Protein AF-A0A8H7I0B5-F1 (afdb_monomer)

Radius of gyration: 32.16 Å; Cα contacts (8 Å, |Δi|>4): 95; chains: 1; bounding box: 76×62×79 Å

InterPro domains:
  IPR000953 Chromo/chromo shadow domain [PS50013] (100-150)
  IPR000953 Chromo/chromo shadow domain [SM00298] (99-151)
  IPR016197 Chromo-like domain superfamily [SSF54160] (89-154)
  IPR017984 Chromo domain subgroup [PR00504] (97-105)
  IPR017984 Chromo domain subgroup [PR00504] (110-124)
  IPR017984 Chromo domain subgroup [PR00504] (125-137)
  IPR023779 Chromo domain, conserved site [PS00598] (117-137)
  IPR023780 Chromo domain [PF00385] (100-149)
  IPR051219 Heterochromatin-associated chromo domain-containing protein [PTHR22812] (81-154)

Secondary structure (DSSP, 8-state):
------GGGHHHHHHHHHHHHHHHHHHHHHHHHHHHHHHHHHHTT--S------TT--PPP-GGG---TTHHHHHHHTSSTTSSGGGPPPPEEETTEEE--EEEEEEEEEETTEEEEEEEETTS-GGG-EEEEGGGGTT-HHHHHHHHHHHHHHHHHHHHHHHHS--

pLDDT: mean 72.23, std 19.51, range [40.5, 97.94]

Mean predicted aligned error: 19.43 Å

Solvent-accessible surface area (backbone atoms only — not comparable to full-atom values): 10509 Å² total; per-residue (Å²): 141,79,87,84,77,73,76,77,70,68,63,56,66,54,54,54,51,52,53,49,52,53,52,51,53,52,54,50,52,52,52,52,48,52,54,49,50,50,51,50,59,56,61,68,70,58,86,59,78,84,74,86,78,62,97,82,70,88,82,83,77,72,72,90,78,60,86,58,80,52,55,75,51,46,66,59,54,70,68,51,91,79,73,40,76,91,60,41,72,78,66,45,76,54,98,88,41,81,45,71,65,72,67,40,68,82,46,74,50,76,56,96,93,38,53,31,31,31,35,36,43,46,55,53,59,82,89,70,44,44,77,41,48,59,77,80,42,69,86,43,53,70,54,53,52,52,49,54,52,53,50,52,51,51,54,52,50,52,60,47,54,68,64,67,71,76,125

Foldseek 3Di:
DDDDDDPPPVVPVVVVVVVVVVVVVVVVVVVVVVVVVVVVVVVVVPPPDPPDDDPPDDDDDDPPPDPPPCVVVVVVVVPPPPQFPVPADAFDQDPNDTDFAFPAWDDWDDDPNWIWTFTDGGRDDSVPTDTHTPVSCPVVVVRVVVVVVVVVVVVVVVVVVVVVPPD

Structure (mmCIF, N/CA/C/O backbone):
data_AF-A0A8H7I0B5-F1
#
_entry.id   AF-A0A8H7I0B5-F1
#
lo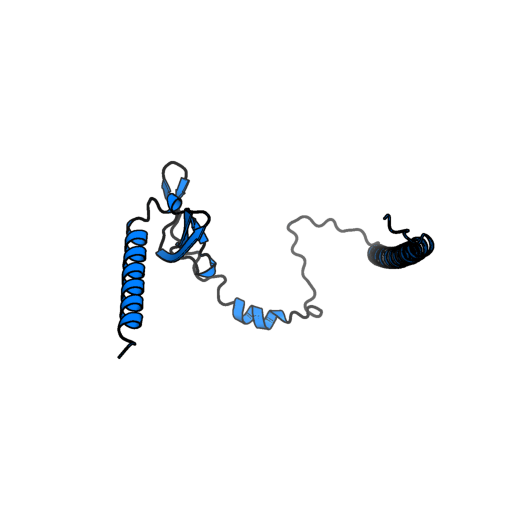op_
_atom_site.group_PDB
_atom_site.id
_atom_site.type_symbol
_atom_site.label_atom_id
_atom_site.label_alt_id
_atom_site.label_comp_id
_atom_site.label_asym_id
_atom_site.label_entity_id
_atom_site.label_seq_id
_atom_site.pdbx_PDB_ins_code
_atom_site.Cartn_x
_atom_site.Cartn_y
_atom_site.Cartn_z
_atom_site.occupancy
_atom_site.B_iso_or_equiv
_atom_site.auth_seq_id
_atom_site.auth_comp_id
_atom_site.auth_asym_id
_atom_site.auth_atom_id
_atom_site.pdbx_PDB_model_num
ATOM 1 N N . MET A 1 1 ? 55.993 -31.321 -25.057 1.00 42.06 1 MET A N 1
ATOM 2 C CA . MET A 1 1 ? 56.068 -29.847 -25.143 1.00 42.06 1 MET A CA 1
ATOM 3 C C . MET A 1 1 ? 55.582 -29.289 -23.816 1.00 42.06 1 MET A C 1
ATOM 5 O O . MET A 1 1 ? 54.413 -29.462 -23.510 1.00 42.06 1 MET A O 1
ATOM 9 N N . GLY A 1 2 ? 56.469 -28.729 -22.994 1.00 40.50 2 GLY A N 1
ATOM 10 C CA . GLY A 1 2 ? 56.111 -28.106 -21.717 1.00 40.50 2 GLY A CA 1
ATOM 11 C C . GLY A 1 2 ? 56.781 -26.741 -21.641 1.00 40.50 2 GLY A C 1
ATOM 12 O O . GLY A 1 2 ? 57.998 -26.650 -21.771 1.00 40.50 2 GLY A O 1
ATOM 13 N N . THR A 1 3 ? 55.985 -25.683 -21.527 1.00 51.00 3 THR A N 1
ATOM 14 C CA . THR A 1 3 ? 56.442 -24.291 -21.492 1.00 51.00 3 THR A CA 1
ATOM 15 C C . THR A 1 3 ? 57.186 -24.003 -20.190 1.00 51.00 3 THR A C 1
ATOM 17 O O . THR A 1 3 ? 56.626 -24.150 -19.104 1.00 51.00 3 THR A O 1
ATOM 20 N N . HIS A 1 4 ? 58.443 -23.579 -20.301 1.00 50.06 4 HIS A N 1
ATOM 21 C CA . HIS A 1 4 ? 59.281 -23.161 -19.182 1.00 50.06 4 HIS A CA 1
ATOM 22 C C . HIS A 1 4 ? 58.845 -21.763 -18.710 1.00 50.06 4 HIS A C 1
ATOM 24 O O . HIS A 1 4 ? 59.006 -20.779 -19.433 1.00 50.06 4 HIS A O 1
ATOM 30 N N . LEU A 1 5 ? 58.241 -21.673 -17.520 1.00 57.94 5 LEU A N 1
ATOM 31 C CA . LEU A 1 5 ? 57.926 -20.393 -16.883 1.00 57.94 5 LEU A CA 1
ATOM 32 C C . LEU A 1 5 ? 59.195 -19.810 -16.252 1.00 57.94 5 LEU A C 1
ATOM 34 O O . LEU A 1 5 ? 59.864 -20.463 -15.457 1.00 57.94 5 LEU A O 1
ATOM 38 N N . ASN A 1 6 ? 59.497 -18.567 -16.618 1.00 50.50 6 ASN A N 1
ATOM 39 C CA . ASN A 1 6 ? 60.661 -17.807 -16.172 1.00 50.50 6 ASN A CA 1
ATOM 40 C C . ASN A 1 6 ? 60.485 -17.389 -14.690 1.00 50.50 6 ASN A C 1
ATOM 42 O O . ASN A 1 6 ? 59.552 -16.635 -14.398 1.00 50.50 6 ASN A O 1
ATOM 46 N N . PRO A 1 7 ? 61.336 -17.834 -13.745 1.00 53.28 7 PRO A N 1
ATOM 47 C CA . PRO A 1 7 ? 61.112 -17.629 -12.307 1.00 53.28 7 PRO A CA 1
ATOM 48 C C . PRO A 1 7 ? 61.377 -16.195 -11.813 1.00 53.28 7 PRO A C 1
ATOM 50 O O . PRO A 1 7 ? 60.917 -15.832 -10.736 1.00 53.28 7 PRO A O 1
ATOM 53 N N . VAL A 1 8 ? 62.063 -15.354 -12.594 1.00 50.72 8 VAL A N 1
ATOM 54 C CA . VAL A 1 8 ? 62.543 -14.033 -12.137 1.00 50.72 8 VAL A CA 1
ATOM 55 C C . VAL A 1 8 ? 61.453 -12.948 -12.137 1.00 50.72 8 VAL A C 1
ATOM 57 O O . VAL A 1 8 ? 61.548 -11.985 -11.387 1.00 50.72 8 VAL A O 1
ATOM 60 N N . LYS A 1 9 ? 60.379 -13.088 -12.929 1.00 52.66 9 LYS A N 1
ATOM 61 C CA . LYS A 1 9 ? 59.321 -12.056 -12.984 1.00 52.66 9 LYS A CA 1
ATOM 62 C C . LYS A 1 9 ? 58.327 -12.106 -11.821 1.00 52.66 9 LYS A C 1
ATOM 64 O O . LYS A 1 9 ? 57.670 -11.112 -11.565 1.00 52.66 9 LYS A O 1
ATOM 69 N N . ARG A 1 10 ? 58.212 -13.231 -11.106 1.00 48.88 10 ARG A N 1
ATOM 70 C CA . ARG A 1 10 ? 57.200 -13.398 -10.045 1.00 48.88 10 ARG A CA 1
ATOM 71 C C . ARG A 1 10 ? 57.623 -12.785 -8.701 1.00 48.88 10 ARG A C 1
ATOM 73 O O . ARG A 1 10 ? 56.778 -12.575 -7.844 1.00 48.88 10 ARG A O 1
ATOM 80 N N . THR A 1 11 ? 58.912 -12.513 -8.498 1.00 50.66 11 THR A N 1
ATOM 81 C CA . THR A 1 11 ? 59.445 -12.050 -7.205 1.00 50.66 11 THR A CA 1
ATOM 82 C C . THR A 1 11 ? 59.427 -10.529 -7.034 1.00 50.66 11 THR A C 1
ATOM 84 O O . THR A 1 11 ? 59.434 -10.070 -5.898 1.00 50.66 11 THR A O 1
ATOM 87 N N . ASN A 1 12 ? 59.375 -9.748 -8.121 1.00 54.84 12 ASN A N 1
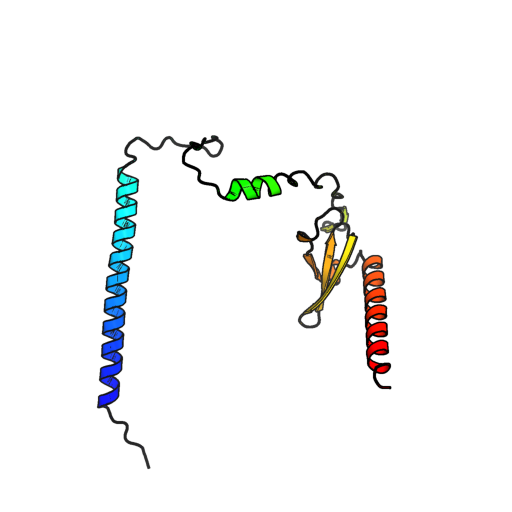ATOM 88 C CA . ASN A 1 12 ? 59.326 -8.280 -8.036 1.00 54.84 12 ASN A CA 1
ATOM 89 C C . ASN A 1 12 ? 57.916 -7.745 -7.744 1.00 54.84 12 ASN A C 1
ATOM 91 O O . ASN A 1 12 ? 57.778 -6.864 -6.902 1.00 54.84 12 ASN A O 1
ATOM 95 N N . ASP A 1 13 ? 56.877 -8.314 -8.363 1.00 55.38 13 ASP A N 1
ATOM 96 C CA . ASP A 1 13 ? 55.493 -7.829 -8.209 1.00 55.38 13 ASP A CA 1
ATOM 97 C C . ASP A 1 13 ? 54.948 -8.034 -6.779 1.00 55.38 13 ASP A C 1
ATOM 99 O O . ASP A 1 13 ? 54.118 -7.264 -6.300 1.00 55.38 13 ASP A O 1
ATOM 103 N N . VAL A 1 14 ? 55.437 -9.059 -6.068 1.00 56.38 14 VAL A N 1
ATOM 104 C CA . VAL A 1 14 ? 55.070 -9.335 -4.664 1.00 56.38 14 VAL A CA 1
ATOM 105 C C . VAL A 1 14 ? 55.745 -8.344 -3.710 1.00 56.38 14 VAL A C 1
ATOM 107 O O . VAL A 1 14 ? 55.118 -7.875 -2.766 1.00 56.38 14 VAL A O 1
ATOM 110 N N . LEU A 1 15 ? 56.996 -7.962 -3.988 1.00 56.41 15 LEU A N 1
ATOM 111 C CA . LEU A 1 15 ? 57.756 -7.038 -3.144 1.00 56.41 15 LEU A CA 1
ATOM 112 C C . LEU A 1 15 ? 57.186 -5.609 -3.196 1.00 56.41 15 LEU A C 1
ATOM 114 O O . LEU A 1 15 ? 57.216 -4.888 -2.201 1.00 56.41 15 LEU A O 1
ATOM 118 N N . GLU A 1 16 ? 56.640 -5.196 -4.342 1.00 62.28 16 GLU A N 1
ATOM 119 C CA . GLU A 1 16 ? 55.986 -3.892 -4.496 1.00 62.28 16 GLU A CA 1
ATOM 120 C C . GLU A 1 16 ? 54.632 -3.836 -3.770 1.00 62.28 16 GLU A C 1
ATOM 122 O O . GLU A 1 16 ? 54.322 -2.834 -3.123 1.00 62.28 16 GLU A O 1
ATOM 127 N N . ALA A 1 17 ? 53.866 -4.933 -3.789 1.00 59.16 17 ALA A N 1
ATOM 128 C CA . ALA A 1 17 ? 52.611 -5.048 -3.047 1.00 59.16 17 ALA A CA 1
ATOM 129 C C . ALA A 1 17 ? 52.824 -5.011 -1.524 1.00 59.16 17 ALA A C 1
ATOM 131 O O . ALA A 1 17 ? 52.083 -4.323 -0.822 1.00 59.16 17 ALA A O 1
ATOM 132 N N . ASP A 1 18 ? 53.864 -5.681 -1.022 1.00 68.00 18 ASP A N 1
ATOM 133 C CA . ASP A 1 18 ? 54.196 -5.677 0.407 1.00 68.00 18 ASP A CA 1
ATOM 134 C C . ASP A 1 18 ? 54.663 -4.291 0.877 1.00 68.00 18 ASP A C 1
ATOM 136 O O . ASP A 1 18 ? 54.246 -3.815 1.934 1.00 68.00 18 ASP A O 1
ATOM 140 N N . ASN A 1 19 ? 55.461 -3.589 0.066 1.00 70.81 19 ASN A N 1
ATOM 141 C CA . ASN A 1 19 ? 55.878 -2.218 0.368 1.00 70.81 19 ASN A CA 1
ATOM 142 C C . ASN A 1 19 ? 54.696 -1.227 0.318 1.00 70.81 19 ASN A C 1
ATOM 144 O O . ASN A 1 19 ? 54.613 -0.309 1.139 1.00 70.81 19 ASN A O 1
ATOM 148 N N . LEU A 1 20 ? 53.743 -1.413 -0.603 1.00 72.38 20 LEU A N 1
ATOM 149 C CA . LEU A 1 20 ? 52.523 -0.602 -0.656 1.00 72.38 20 LEU A CA 1
ATOM 150 C C . LEU A 1 20 ? 51.608 -0.872 0.549 1.00 72.38 20 LEU A C 1
ATOM 152 O O . LEU A 1 20 ? 51.086 0.064 1.149 1.00 72.38 20 LEU A O 1
ATOM 156 N N . ALA A 1 21 ? 51.453 -2.132 0.956 1.00 67.88 21 ALA A N 1
ATOM 157 C CA . ALA A 1 21 ? 50.670 -2.481 2.138 1.00 67.88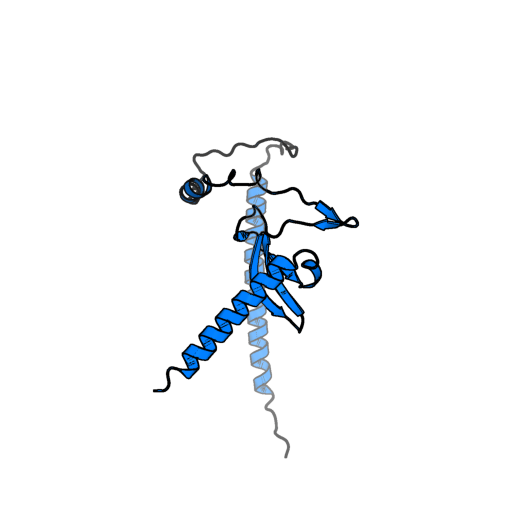 21 ALA A CA 1
ATOM 158 C C . ALA A 1 21 ? 51.277 -1.868 3.411 1.00 67.88 21 ALA A C 1
ATOM 160 O O . ALA A 1 21 ? 50.562 -1.256 4.203 1.00 67.88 21 ALA A O 1
ATOM 161 N N . GLN A 1 22 ? 52.603 -1.935 3.563 1.00 72.50 22 GLN A N 1
ATOM 162 C CA . GLN A 1 22 ? 53.308 -1.336 4.700 1.00 72.50 22 GLN A CA 1
ATOM 163 C C . GLN A 1 22 ? 53.167 0.192 4.746 1.00 72.50 22 GLN A C 1
ATOM 165 O O . GLN A 1 22 ? 52.979 0.764 5.821 1.00 72.50 22 GLN A O 1
ATOM 170 N N . THR A 1 23 ? 53.222 0.869 3.594 1.00 77.44 23 THR A N 1
ATOM 171 C CA . THR A 1 23 ? 53.029 2.329 3.539 1.00 77.44 23 THR A CA 1
ATOM 172 C C . THR A 1 23 ? 51.588 2.721 3.854 1.00 77.44 23 THR A C 1
ATOM 174 O O . THR A 1 23 ? 51.371 3.658 4.622 1.00 77.44 23 THR A O 1
ATOM 177 N N . MET A 1 24 ? 50.600 1.973 3.356 1.00 73.25 24 MET A N 1
ATOM 178 C CA . MET A 1 24 ? 49.197 2.191 3.709 1.00 73.25 24 MET A CA 1
ATOM 179 C C . MET A 1 24 ? 48.951 1.972 5.206 1.00 73.25 24 MET A C 1
ATOM 181 O O . MET A 1 24 ? 48.300 2.800 5.836 1.00 73.25 24 MET A O 1
ATOM 185 N N . GLU A 1 25 ? 49.506 0.919 5.810 1.00 75.25 25 GLU A N 1
ATOM 186 C CA . GLU A 1 25 ? 49.404 0.689 7.258 1.00 75.25 25 GLU A CA 1
ATOM 187 C C . GLU A 1 25 ? 50.043 1.809 8.086 1.00 75.25 25 GLU A C 1
ATOM 189 O O . GLU A 1 25 ? 49.4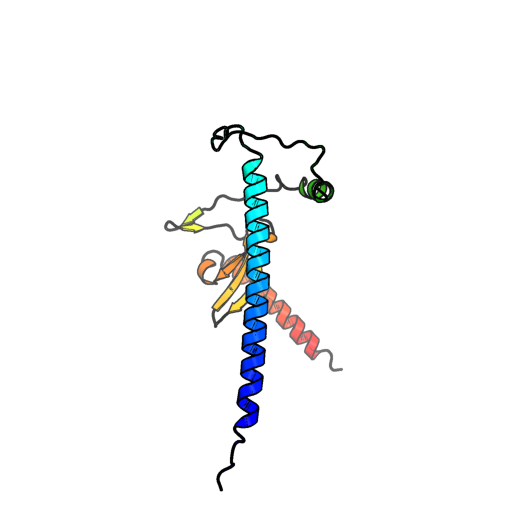99 2.192 9.125 1.00 75.25 25 GLU A O 1
ATOM 194 N N . ALA A 1 26 ? 51.175 2.357 7.639 1.00 76.19 26 ALA A N 1
ATOM 195 C CA . ALA A 1 26 ? 51.808 3.495 8.299 1.00 76.19 26 ALA A CA 1
ATOM 196 C C . ALA A 1 26 ? 50.898 4.734 8.267 1.00 76.19 26 ALA A C 1
ATOM 198 O O . ALA A 1 26 ? 50.673 5.353 9.308 1.00 76.19 26 ALA A O 1
ATOM 199 N N . GLN A 1 27 ? 50.294 5.040 7.112 1.00 77.50 27 GLN A N 1
ATOM 200 C CA . GLN A 1 27 ? 49.349 6.156 6.996 1.00 77.50 27 GLN A CA 1
ATOM 201 C C . GLN A 1 27 ? 48.087 5.945 7.842 1.00 77.50 27 GLN A C 1
ATOM 203 O O . GLN A 1 27 ? 47.612 6.883 8.483 1.00 77.50 27 GLN A O 1
ATOM 208 N N . TRP A 1 28 ? 47.559 4.719 7.901 1.00 60.22 28 TRP A N 1
ATOM 209 C CA . TRP A 1 28 ? 46.405 4.405 8.747 1.00 60.22 28 TRP A CA 1
ATOM 210 C C . TRP A 1 28 ? 46.706 4.608 10.234 1.00 60.22 28 TRP A C 1
ATOM 212 O O . TRP A 1 28 ? 45.907 5.236 10.929 1.00 60.22 28 TRP A O 1
ATOM 222 N N . LYS A 1 29 ? 47.882 4.182 10.709 1.00 73.00 29 LYS A N 1
ATOM 223 C CA . LYS A 1 29 ? 48.307 4.390 12.104 1.00 73.00 29 LYS A CA 1
ATOM 224 C C . LYS A 1 29 ? 48.458 5.871 12.458 1.00 73.00 29 LYS A C 1
ATOM 226 O O . LYS A 1 29 ? 48.096 6.271 13.563 1.00 73.00 29 LYS A O 1
ATOM 231 N N . GLU A 1 30 ? 48.952 6.700 11.538 1.00 74.50 30 GLU A N 1
ATOM 232 C CA . GLU A 1 30 ? 49.044 8.153 11.742 1.00 74.50 30 GLU A CA 1
ATOM 233 C C . GLU A 1 30 ? 47.662 8.810 11.858 1.00 74.50 30 GLU A C 1
ATOM 235 O O . GLU A 1 30 ? 47.437 9.632 12.751 1.00 74.50 30 GLU A O 1
ATOM 240 N N . VAL A 1 31 ? 46.715 8.415 11.002 1.00 63.56 31 VAL A N 1
ATOM 241 C CA . VAL A 1 31 ? 45.331 8.913 11.040 1.00 63.56 31 VAL A CA 1
ATOM 242 C C . VAL A 1 31 ? 44.629 8.488 12.331 1.00 63.56 31 VAL A C 1
ATOM 244 O O . VAL A 1 31 ? 44.000 9.321 12.988 1.00 63.56 31 VAL A O 1
ATOM 247 N N . GLU A 1 32 ? 44.768 7.225 12.738 1.00 66.69 32 GLU A N 1
ATOM 248 C CA . GLU A 1 32 ? 44.212 6.722 13.999 1.00 66.69 32 GLU A CA 1
ATOM 249 C C . GLU A 1 32 ? 44.795 7.455 15.210 1.00 66.69 32 GLU A C 1
ATOM 251 O O . GLU A 1 32 ? 44.053 7.856 16.112 1.00 66.69 32 GLU A O 1
ATOM 256 N N . LEU A 1 33 ? 46.107 7.703 15.213 1.00 69.06 33 LEU A N 1
ATOM 257 C CA . LEU A 1 33 ? 46.769 8.435 16.286 1.00 69.06 33 LEU A CA 1
ATOM 258 C C . LEU A 1 33 ? 46.309 9.897 16.342 1.00 69.06 33 LEU A C 1
ATOM 260 O O . LEU A 1 33 ? 46.061 10.413 17.431 1.00 69.06 33 LEU A O 1
ATOM 264 N N . ALA A 1 34 ? 46.141 10.564 15.198 1.00 67.81 34 ALA A N 1
ATOM 265 C CA . ALA A 1 34 ? 45.644 11.938 15.139 1.00 67.81 34 ALA A CA 1
ATOM 266 C C . ALA A 1 34 ? 44.190 12.045 15.632 1.00 67.81 34 ALA A C 1
ATOM 268 O O . ALA A 1 34 ? 43.859 12.948 16.407 1.00 67.81 34 ALA A O 1
ATOM 269 N N . LEU A 1 35 ? 43.334 11.092 15.247 1.00 64.31 35 LEU A N 1
ATOM 270 C CA . LEU A 1 35 ? 41.955 10.991 15.733 1.00 64.31 35 LEU A CA 1
ATOM 271 C C . LEU A 1 35 ? 41.915 10.745 17.242 1.00 64.31 35 LEU A C 1
ATOM 273 O O . LEU A 1 35 ? 41.160 11.408 17.957 1.00 64.31 35 LEU A O 1
ATOM 277 N N . TRP A 1 36 ? 42.756 9.841 17.745 1.00 67.50 36 TRP A N 1
ATOM 278 C CA . TRP A 1 36 ? 42.851 9.554 19.171 1.00 67.50 36 TRP A CA 1
ATOM 279 C C . TRP A 1 36 ? 43.372 10.756 19.961 1.00 67.50 36 TRP A C 1
ATOM 281 O O . TRP A 1 36 ? 42.770 11.130 20.963 1.00 67.50 36 TRP A O 1
ATOM 291 N N . GLN A 1 37 ? 44.421 11.430 19.490 1.00 60.03 37 GLN A N 1
ATOM 292 C CA . GLN A 1 37 ? 44.939 12.640 20.130 1.00 60.03 37 GLN A CA 1
ATOM 293 C C . GLN A 1 37 ? 43.916 13.776 20.115 1.00 60.03 37 GLN A C 1
ATOM 295 O O . GLN A 1 37 ? 43.783 14.487 21.108 1.00 60.03 37 GLN A O 1
ATOM 300 N N . SER A 1 38 ? 43.164 13.937 19.024 1.00 58.19 38 SER A N 1
ATOM 301 C CA . SER A 1 38 ? 42.057 14.893 18.951 1.00 58.19 38 SER A CA 1
ATOM 302 C C . SER A 1 38 ? 40.968 14.558 19.976 1.00 58.19 38 SER A C 1
ATOM 304 O O . SER A 1 38 ? 40.560 15.429 20.744 1.00 58.19 38 SER A O 1
ATOM 306 N N . LYS A 1 39 ? 40.582 13.276 20.088 1.00 66.12 39 LYS A N 1
ATOM 307 C CA . LYS A 1 39 ? 39.650 12.784 21.114 1.00 66.12 39 LYS A CA 1
ATOM 308 C C . LYS A 1 39 ? 40.166 13.082 22.521 1.00 66.12 39 LYS A C 1
ATOM 310 O O . LYS A 1 39 ? 39.421 13.634 23.317 1.00 66.12 39 LYS A O 1
ATOM 315 N N . GLN A 1 40 ? 41.432 12.795 22.820 1.00 55.22 40 GLN A N 1
ATOM 316 C CA . GLN A 1 40 ? 42.018 13.075 24.136 1.00 55.22 40 GLN A CA 1
ATOM 317 C C . GLN A 1 40 ? 42.097 14.580 24.431 1.00 55.22 40 GLN A C 1
ATOM 319 O O . GLN A 1 40 ? 41.798 14.996 25.543 1.00 55.22 40 GLN A O 1
ATOM 324 N N . ARG A 1 41 ? 42.422 15.420 23.439 1.00 60.47 41 ARG A N 1
ATOM 325 C CA . ARG A 1 41 ? 42.421 16.889 23.580 1.00 60.47 41 ARG A CA 1
ATOM 326 C C . ARG A 1 41 ? 41.021 17.466 23.790 1.00 60.47 41 ARG A C 1
ATOM 328 O O . ARG A 1 41 ? 40.905 18.497 24.446 1.00 60.47 41 ARG A O 1
ATOM 335 N N . MET A 1 42 ? 39.984 16.834 23.239 1.00 51.16 42 MET A N 1
ATOM 336 C CA . MET A 1 42 ? 38.596 17.188 23.546 1.00 51.16 42 MET A CA 1
ATOM 337 C C . MET A 1 42 ? 38.214 16.750 24.962 1.00 51.16 42 MET A C 1
ATOM 339 O O . MET A 1 42 ? 37.686 17.559 25.711 1.00 51.16 42 MET A O 1
ATOM 343 N N . MET A 1 43 ? 38.566 15.526 25.366 1.00 49.66 43 MET A N 1
ATOM 344 C CA . MET A 1 43 ? 38.262 15.005 26.708 1.00 49.66 43 MET A CA 1
ATOM 345 C C . MET A 1 43 ? 39.024 15.743 27.824 1.00 49.66 43 MET A C 1
ATOM 347 O O . MET A 1 43 ? 38.527 15.858 28.936 1.00 49.66 43 MET A O 1
ATOM 351 N N . ALA A 1 44 ? 40.208 16.291 27.534 1.00 53.62 44 ALA A N 1
ATOM 352 C CA . ALA A 1 44 ? 41.009 17.059 28.488 1.00 53.62 44 ALA A CA 1
ATOM 353 C C . ALA A 1 44 ? 40.545 18.520 28.678 1.00 53.62 44 ALA A C 1
ATOM 355 O O . ALA A 1 44 ? 41.161 19.244 29.458 1.00 53.62 44 ALA A O 1
ATOM 356 N N . ARG A 1 45 ? 39.503 18.980 27.964 1.00 52.44 45 ARG A N 1
ATOM 357 C CA . ARG A 1 45 ? 38.927 20.325 28.149 1.00 52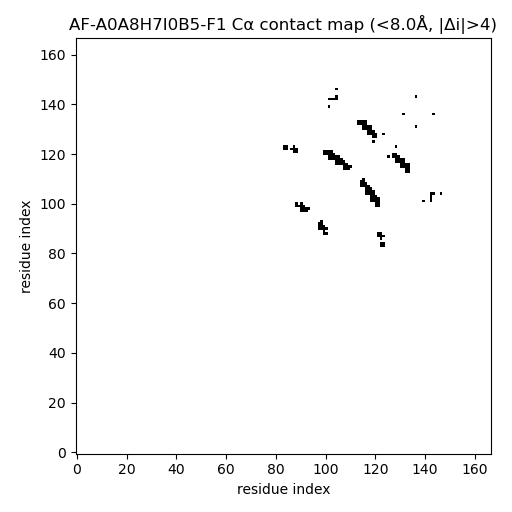.44 45 ARG A CA 1
ATOM 358 C C . ARG A 1 45 ? 37.747 20.352 29.131 1.00 52.44 45 ARG A C 1
ATOM 360 O O . ARG A 1 45 ? 37.452 21.423 29.645 1.00 52.44 45 ARG A O 1
ATOM 367 N N . ASP A 1 46 ? 37.184 19.195 29.474 1.00 47.34 46 ASP A N 1
ATOM 368 C CA . ASP A 1 46 ? 36.040 19.070 30.387 1.00 47.34 46 ASP A CA 1
ATOM 369 C C . ASP A 1 46 ? 36.449 18.445 31.735 1.00 47.34 46 ASP A C 1
ATOM 371 O O . ASP A 1 46 ? 35.804 17.537 32.253 1.00 47.34 46 ASP A O 1
ATOM 375 N N . THR A 1 47 ? 37.532 18.938 32.346 1.00 48.19 47 THR A N 1
ATOM 376 C CA . THR A 1 47 ? 37.727 18.799 33.803 1.00 48.19 47 THR A CA 1
ATOM 377 C C . THR A 1 47 ? 37.006 19.919 34.555 1.00 48.19 47 THR A C 1
ATOM 379 O O . THR A 1 47 ? 37.591 20.590 35.398 1.00 48.19 47 THR A O 1
ATOM 382 N N . GLU A 1 48 ? 35.723 20.104 34.264 1.00 48.06 48 GLU A N 1
ATOM 383 C CA . GLU A 1 48 ? 34.731 20.420 35.287 1.00 48.06 48 GLU A CA 1
ATOM 384 C C . GLU A 1 48 ? 33.699 19.292 35.228 1.00 48.06 48 GLU A C 1
ATOM 386 O O . GLU A 1 48 ? 33.237 18.921 34.154 1.00 48.06 48 GLU A O 1
ATOM 391 N N . SER A 1 49 ? 33.466 18.676 36.387 1.00 46.69 49 SER A N 1
ATOM 392 C CA . SER A 1 49 ? 32.681 17.459 36.620 1.00 46.69 49 SER A CA 1
ATOM 393 C C . SER A 1 49 ? 31.518 17.254 35.636 1.00 46.69 49 SER A C 1
ATOM 395 O O . SER A 1 49 ? 30.721 18.181 35.468 1.00 46.69 49 SER A O 1
ATOM 397 N N . PRO A 1 50 ? 31.323 16.046 35.064 1.00 46.31 50 PRO A N 1
ATOM 398 C CA . PRO A 1 50 ? 30.109 15.755 34.318 1.00 46.31 50 PRO A CA 1
ATOM 399 C C . PRO A 1 50 ? 28.936 15.961 35.275 1.00 46.31 50 PRO A C 1
ATOM 401 O O . PRO A 1 50 ? 28.838 15.281 36.297 1.00 46.31 50 PRO A O 1
ATOM 404 N N . THR A 1 51 ? 28.088 16.946 34.988 1.00 49.38 51 THR A N 1
ATOM 405 C CA . THR A 1 51 ? 26.773 17.002 35.619 1.00 49.38 51 THR A CA 1
ATOM 406 C C . THR A 1 51 ? 26.023 15.813 35.041 1.00 49.38 51 THR A C 1
ATOM 408 O O . THR A 1 51 ? 25.946 15.649 33.825 1.00 49.38 51 THR A O 1
ATOM 411 N N . GLU A 1 52 ? 25.617 14.900 35.904 1.00 45.81 52 GLU A N 1
ATOM 412 C CA . GLU A 1 52 ? 24.850 13.726 35.528 1.00 45.81 52 GLU A CA 1
ATOM 413 C C . GLU A 1 52 ? 23.506 14.217 34.978 1.00 45.81 52 GLU A C 1
ATOM 415 O O . GLU A 1 52 ? 22.711 14.792 35.711 1.00 45.81 52 GLU A O 1
ATOM 420 N N . PHE A 1 53 ? 23.302 14.090 33.666 1.00 45.72 53 PHE A N 1
ATOM 421 C CA . PHE A 1 53 ? 22.045 14.467 33.026 1.00 45.72 53 PHE A CA 1
ATOM 422 C C . PHE A 1 53 ? 21.151 13.234 32.955 1.00 45.72 53 PHE A C 1
ATOM 424 O O . PHE A 1 53 ? 21.477 12.253 32.278 1.00 45.72 53 PHE A O 1
ATOM 431 N N . GLU A 1 54 ? 20.012 13.282 33.636 1.00 45.38 54 GLU A N 1
ATOM 432 C CA . GLU A 1 54 ? 18.983 12.257 33.509 1.00 45.38 54 GLU A CA 1
ATOM 433 C C . GLU A 1 54 ? 18.231 12.420 32.175 1.00 45.38 54 GLU A C 1
ATOM 435 O O . GLU A 1 54 ? 17.995 13.529 31.684 1.00 45.38 54 GLU A O 1
ATOM 440 N N . ILE A 1 55 ? 17.848 11.297 31.556 1.00 41.31 55 ILE A N 1
ATOM 441 C CA . ILE A 1 55 ? 17.061 11.285 30.314 1.00 41.31 55 ILE A CA 1
ATOM 442 C C . ILE A 1 55 ? 15.707 11.956 30.594 1.00 41.31 55 ILE A C 1
ATOM 444 O O . ILE A 1 55 ? 14.806 11.337 31.154 1.00 41.31 55 ILE A O 1
ATOM 448 N N . GLY A 1 56 ? 15.576 13.225 30.201 1.00 50.66 56 GLY A N 1
ATOM 449 C CA . GLY A 1 56 ? 14.403 14.057 30.487 1.00 50.66 56 GLY A CA 1
ATOM 450 C C . GLY A 1 56 ? 14.710 15.537 30.735 1.00 50.66 56 GLY A C 1
ATOM 451 O O . GLY A 1 56 ? 13.791 16.349 30.676 1.0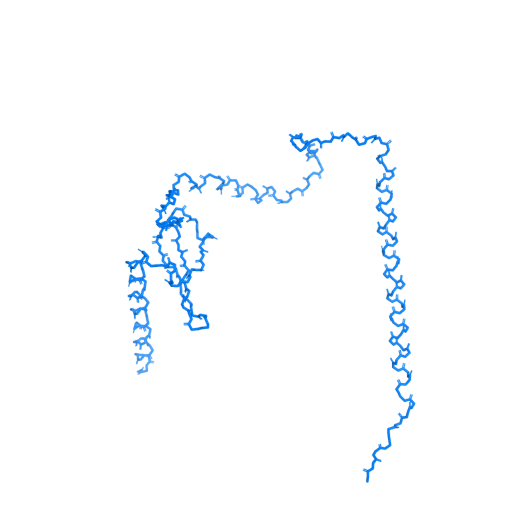0 50.66 56 GLY A O 1
ATOM 452 N N . GLU A 1 57 ? 15.971 15.916 30.959 1.00 45.56 57 GLU A N 1
ATOM 453 C CA . GLU A 1 57 ? 16.347 17.325 31.125 1.00 45.56 57 GLU A CA 1
ATOM 454 C C . GLU A 1 57 ? 16.519 18.033 29.766 1.00 45.56 57 GLU A C 1
ATOM 456 O O . GLU A 1 57 ? 17.368 17.682 28.944 1.00 45.56 57 GLU A O 1
ATOM 461 N N . GLU A 1 58 ? 15.676 19.034 29.491 1.00 50.97 58 GLU A N 1
ATOM 462 C CA . GLU A 1 58 ? 15.730 19.833 28.262 1.00 50.97 58 GLU A CA 1
ATOM 463 C C . GLU A 1 58 ? 16.981 20.734 28.234 1.00 50.97 58 GLU A C 1
ATOM 465 O O . GLU A 1 58 ? 17.035 21.777 28.888 1.00 50.97 58 GLU A O 1
ATOM 470 N N . ALA A 1 59 ? 17.986 20.370 27.434 1.00 52.66 59 ALA A N 1
ATOM 471 C CA . ALA A 1 59 ? 19.163 21.207 27.194 1.00 52.66 59 ALA A CA 1
ATOM 472 C C . ALA A 1 59 ? 18.921 22.214 26.048 1.00 52.66 59 ALA A C 1
ATOM 474 O O . ALA A 1 59 ? 18.586 21.836 24.921 1.00 52.66 59 ALA A O 1
ATOM 475 N N . TRP A 1 60 ? 19.129 23.509 26.311 1.00 51.59 60 TRP A N 1
ATOM 476 C CA . TRP A 1 60 ? 18.973 24.588 25.325 1.00 51.59 60 TRP A CA 1
ATOM 477 C C . TRP A 1 60 ? 20.292 24.861 24.585 1.00 51.59 60 TRP A C 1
ATOM 479 O O . TRP A 1 60 ? 21.321 25.108 25.206 1.00 51.59 60 TRP A O 1
ATOM 489 N N . LEU A 1 61 ? 20.266 24.859 23.248 1.00 49.84 61 LEU A N 1
ATOM 490 C CA . LEU A 1 61 ? 21.418 25.229 22.413 1.00 49.84 61 LEU A CA 1
ATOM 491 C C . LEU A 1 61 ? 21.462 26.749 22.174 1.00 49.84 61 LEU A C 1
ATOM 493 O O . LEU A 1 61 ? 20.435 27.356 21.865 1.00 49.84 61 LEU A O 1
ATOM 497 N N . ASP A 1 62 ? 22.653 27.358 22.242 1.00 51.72 62 ASP A N 1
ATOM 498 C CA . ASP A 1 62 ? 22.855 28.776 21.906 1.00 51.72 62 ASP A CA 1
ATOM 499 C C . ASP A 1 62 ? 22.589 29.017 20.408 1.00 51.72 62 ASP A C 1
ATOM 501 O O . ASP A 1 62 ? 23.321 28.566 19.520 1.00 51.72 62 ASP A O 1
ATOM 505 N N . ALA A 1 63 ? 21.510 29.747 20.123 1.00 56.78 63 ALA A N 1
ATOM 506 C CA . ALA A 1 63 ? 21.000 29.977 18.776 1.00 56.78 63 ALA A CA 1
ATOM 507 C C . ALA A 1 63 ? 21.969 30.750 17.862 1.00 56.78 63 ALA A C 1
ATOM 509 O O . ALA A 1 63 ? 21.790 30.737 16.642 1.00 56.78 63 ALA A O 1
ATOM 510 N N . LYS A 1 64 ? 22.993 31.419 18.408 1.00 56.19 64 LYS A N 1
ATOM 511 C CA . LYS A 1 64 ? 23.903 32.265 17.618 1.00 56.19 64 LYS A CA 1
ATOM 512 C C . LYS A 1 64 ? 24.920 31.477 16.786 1.00 56.19 64 LYS A C 1
ATOM 514 O O . LYS A 1 64 ? 25.418 32.016 15.803 1.00 56.19 64 LYS A O 1
ATOM 519 N N . ASN A 1 65 ? 25.163 30.204 17.110 1.00 48.72 65 ASN A N 1
ATOM 520 C CA . ASN A 1 65 ? 26.124 29.344 16.399 1.00 48.72 65 ASN A CA 1
ATOM 521 C C . ASN A 1 65 ? 25.467 28.219 15.580 1.00 48.72 65 ASN A C 1
ATOM 523 O O . ASN A 1 65 ? 26.145 27.347 15.036 1.00 48.72 65 ASN A O 1
ATOM 527 N N . VAL A 1 66 ? 24.142 28.246 15.442 1.00 53.69 66 VAL A N 1
ATOM 528 C CA . VAL A 1 66 ? 23.379 27.232 14.713 1.00 53.69 66 VAL A CA 1
ATOM 529 C C . VAL A 1 66 ? 23.144 27.695 13.267 1.00 53.69 66 VAL A C 1
ATOM 531 O O . VAL A 1 66 ? 22.159 28.362 12.957 1.00 53.69 66 VAL A O 1
ATOM 534 N N . ASN A 1 67 ? 24.035 27.329 12.335 1.00 55.16 67 ASN A N 1
ATOM 535 C CA . ASN A 1 67 ? 23.815 27.559 10.898 1.00 55.16 67 ASN A CA 1
ATOM 536 C C . ASN A 1 67 ? 22.942 26.450 10.290 1.00 55.16 67 ASN A C 1
ATOM 538 O O . ASN A 1 67 ? 23.406 25.569 9.563 1.00 55.16 67 ASN A O 1
ATOM 542 N N . LEU A 1 68 ? 21.643 26.492 10.586 1.00 49.88 68 LEU A N 1
ATOM 543 C CA . LEU A 1 68 ? 20.664 25.633 9.929 1.00 49.88 68 LEU A CA 1
ATOM 544 C C . LEU A 1 68 ? 20.252 26.255 8.589 1.00 49.88 68 LEU A C 1
ATOM 546 O O . LEU A 1 68 ? 19.224 26.931 8.493 1.00 49.88 68 LEU A O 1
ATOM 550 N N . LYS A 1 69 ? 20.958 25.904 7.504 1.00 54.56 69 LYS A N 1
ATOM 551 C CA . LYS A 1 69 ? 20.408 26.004 6.127 1.00 54.56 69 LYS A CA 1
ATOM 552 C C . LYS A 1 69 ? 19.032 25.322 6.006 1.00 54.56 69 LYS A C 1
ATOM 554 O O . LYS A 1 69 ? 18.247 25.621 5.107 1.00 54.56 69 LYS A O 1
ATOM 559 N N . THR A 1 70 ? 18.710 24.457 6.961 1.00 51.09 70 THR A N 1
ATOM 560 C CA . THR A 1 70 ? 17.438 23.774 7.139 1.00 51.09 70 THR A CA 1
ATOM 561 C C . THR A 1 70 ? 16.282 24.696 7.528 1.00 51.09 70 THR A C 1
ATOM 563 O O . THR A 1 70 ? 15.152 24.316 7.273 1.00 51.09 70 THR A O 1
ATOM 566 N N . LEU A 1 71 ? 16.463 25.911 8.066 1.00 51.28 71 LEU A N 1
ATOM 567 C CA . LEU A 1 71 ? 15.308 26.732 8.492 1.00 51.28 71 LEU A CA 1
ATOM 568 C C . LEU A 1 71 ? 14.431 27.243 7.331 1.00 51.28 71 LEU A C 1
ATOM 570 O O . LEU A 1 71 ? 13.227 27.438 7.507 1.00 51.28 71 LEU A O 1
ATOM 574 N N . ARG A 1 72 ? 14.976 27.349 6.110 1.00 50.16 72 ARG A N 1
ATOM 575 C CA . ARG A 1 72 ? 14.192 27.633 4.889 1.00 50.16 72 ARG A CA 1
ATOM 576 C C . ARG A 1 72 ? 13.500 26.388 4.309 1.00 50.16 72 ARG A C 1
ATOM 578 O O . ARG A 1 72 ? 12.537 26.518 3.556 1.00 50.16 72 ARG A O 1
ATOM 585 N N . LEU A 1 73 ? 13.954 25.191 4.684 1.00 52.81 73 LEU A N 1
ATOM 586 C CA . LEU A 1 73 ? 13.252 23.925 4.437 1.00 52.81 73 LEU A CA 1
ATOM 587 C C . LEU A 1 73 ? 12.204 23.660 5.527 1.00 52.81 73 LEU A C 1
ATOM 589 O O . LEU A 1 73 ? 11.09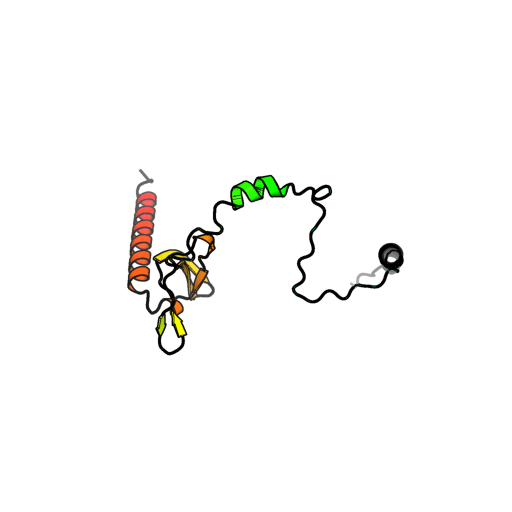1 23.246 5.221 1.00 52.81 73 LEU A O 1
ATOM 593 N N . LEU A 1 74 ? 12.497 24.003 6.781 1.00 47.69 74 LEU A N 1
ATOM 594 C CA . LEU A 1 74 ? 11.600 23.838 7.920 1.00 47.69 74 LEU A CA 1
ATOM 595 C C . LEU A 1 74 ? 10.408 24.795 7.866 1.00 47.69 74 LEU A C 1
ATOM 597 O O . LEU A 1 74 ? 9.352 24.453 8.382 1.00 47.69 74 LEU A O 1
ATOM 601 N N . SER A 1 75 ? 10.504 25.945 7.193 1.00 49.62 75 SER A N 1
ATOM 602 C CA . SER A 1 75 ? 9.330 26.794 6.934 1.00 49.62 75 SER A CA 1
ATOM 603 C C . SER A 1 75 ? 8.367 26.196 5.897 1.00 49.62 75 SER A C 1
ATOM 605 O O . SER A 1 75 ? 7.166 26.459 5.959 1.00 49.62 75 SER A O 1
ATOM 607 N N . LYS A 1 76 ? 8.856 25.341 4.984 1.00 47.75 76 LYS A N 1
ATOM 608 C CA . LYS A 1 76 ? 8.009 24.529 4.091 1.00 47.75 76 LYS A CA 1
ATOM 609 C C . LYS A 1 76 ? 7.504 23.254 4.774 1.00 47.75 76 LYS A C 1
ATOM 611 O O . LYS A 1 76 ? 6.357 22.896 4.556 1.00 47.75 76 LYS A O 1
ATOM 616 N N . VAL A 1 77 ? 8.304 22.643 5.650 1.00 49.12 77 VAL A N 1
ATOM 617 C CA . VAL A 1 77 ? 7.944 21.439 6.432 1.00 49.12 77 VAL A CA 1
ATOM 618 C C . VAL A 1 77 ? 7.031 21.750 7.634 1.00 49.12 77 VAL A C 1
ATOM 620 O O . VAL A 1 77 ? 6.311 20.879 8.109 1.00 49.12 77 VAL A O 1
ATOM 623 N N . LYS A 1 78 ? 6.964 23.003 8.109 1.00 47.75 78 LYS A N 1
ATOM 624 C CA . LYS A 1 78 ? 5.983 23.440 9.127 1.00 47.75 78 LYS A CA 1
ATOM 625 C C . LYS A 1 78 ? 4.534 23.464 8.618 1.00 47.75 78 LYS A C 1
ATOM 627 O O . LYS A 1 78 ? 3.618 23.627 9.420 1.00 47.75 78 LYS A O 1
ATOM 632 N N . ARG A 1 79 ? 4.305 23.238 7.322 1.00 51.09 79 ARG A N 1
ATOM 633 C CA . ARG A 1 79 ? 3.020 22.780 6.785 1.00 51.09 79 ARG A CA 1
ATOM 634 C C . ARG A 1 79 ? 3.088 21.258 6.653 1.00 51.09 79 ARG A C 1
ATOM 636 O O . ARG A 1 79 ? 3.537 20.797 5.617 1.00 51.09 79 ARG A O 1
ATOM 643 N N . ASP A 1 80 ? 2.752 20.532 7.727 1.00 47.22 80 ASP A N 1
ATOM 644 C CA . ASP A 1 80 ? 2.086 19.200 7.693 1.00 47.22 80 ASP A CA 1
ATOM 645 C C . ASP A 1 80 ? 2.272 18.316 8.923 1.00 47.22 80 ASP A C 1
ATOM 647 O O . ASP A 1 80 ? 1.711 17.231 8.973 1.00 47.22 80 ASP A O 1
ATOM 651 N N . LYS A 1 81 ? 2.877 18.801 10.011 1.00 47.47 81 LYS A N 1
ATOM 652 C CA . LYS A 1 81 ? 2.861 18.049 11.285 1.00 47.47 81 LYS A CA 1
ATOM 653 C C . LYS A 1 81 ? 1.454 1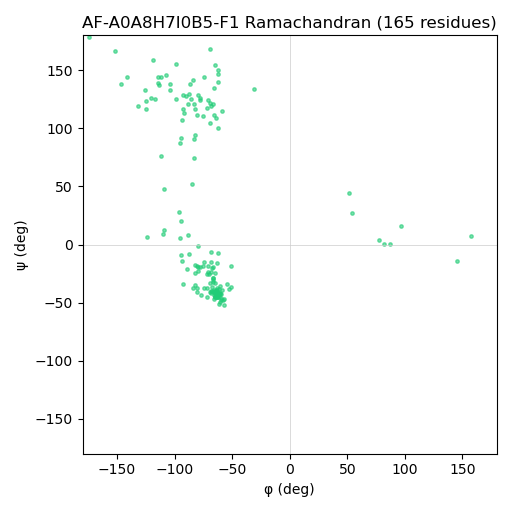7.815 11.885 1.00 47.47 81 LYS A C 1
ATOM 655 O O . LYS A 1 81 ? 1.331 17.086 12.859 1.00 47.47 81 LYS A O 1
ATOM 660 N N . LYS A 1 82 ? 0.406 18.420 11.307 1.00 47.41 82 LYS A N 1
ATOM 661 C CA . LYS A 1 82 ? -1.017 18.266 11.671 1.00 47.41 82 LYS A CA 1
ATOM 662 C C . LYS A 1 82 ? -1.924 17.825 10.515 1.00 47.41 82 LYS A C 1
ATOM 664 O O . LYS A 1 82 ? -3.140 17.801 10.683 1.00 47.41 82 LYS A O 1
ATOM 669 N N . ARG A 1 83 ? -1.391 17.485 9.336 1.00 50.00 83 ARG A N 1
ATOM 670 C CA . ARG A 1 83 ? -2.248 16.931 8.283 1.00 50.00 83 ARG A CA 1
ATOM 671 C C . ARG A 1 83 ? -2.434 15.440 8.540 1.00 50.00 83 ARG A C 1
ATOM 673 O O . ARG A 1 83 ? -1.658 14.614 8.091 1.00 50.00 83 ARG A O 1
ATOM 680 N N . ASN A 1 84 ? -3.533 15.134 9.222 1.00 51.66 84 ASN A N 1
ATOM 681 C CA . ASN A 1 84 ? -4.324 13.926 8.993 1.00 51.66 84 ASN A CA 1
ATOM 682 C C . ASN A 1 84 ? -4.101 12.682 9.871 1.00 51.66 84 ASN A C 1
ATOM 684 O O . ASN A 1 84 ? -4.631 11.638 9.510 1.00 51.66 84 ASN A O 1
ATOM 688 N N . PHE A 1 85 ? -3.434 12.745 11.032 1.00 52.56 85 PHE A N 1
ATOM 689 C CA . PHE A 1 85 ? -3.540 11.616 11.981 1.00 52.56 85 PHE A CA 1
ATOM 690 C C . PHE A 1 85 ? -4.971 11.487 12.549 1.00 52.56 85 PHE A C 1
ATOM 692 O O . PHE A 1 85 ? -5.453 10.380 12.745 1.00 52.56 85 PHE A O 1
ATOM 699 N N . GLU A 1 86 ? -5.691 12.607 12.707 1.00 57.12 86 GLU A N 1
ATOM 700 C CA . GLU A 1 86 ? -7.069 12.644 13.238 1.00 57.12 86 GLU A CA 1
ATOM 701 C C . GLU A 1 86 ? -8.138 12.016 12.317 1.00 57.12 86 GLU A C 1
ATOM 703 O O . GLU A 1 86 ? -9.225 11.709 12.790 1.00 57.12 86 GLU A O 1
ATOM 708 N N . ASN A 1 87 ? -7.848 11.778 11.030 1.00 68.69 87 ASN A N 1
ATOM 709 C CA . ASN A 1 87 ? -8.795 11.151 10.089 1.00 68.69 87 ASN A CA 1
ATOM 710 C C . ASN A 1 87 ? -8.392 9.723 9.683 1.00 68.69 87 ASN A C 1
ATOM 712 O O . ASN A 1 87 ? -8.920 9.195 8.700 1.00 68.69 87 ASN A O 1
ATOM 716 N N . ARG A 1 88 ? -7.429 9.106 10.379 1.00 82.00 88 ARG A N 1
ATOM 717 C CA . ARG A 1 88 ? -7.093 7.697 10.149 1.00 82.00 88 ARG A CA 1
ATOM 718 C C . ARG A 1 88 ? -8.155 6.836 10.835 1.00 82.00 88 ARG A C 1
ATOM 720 O O . ARG A 1 88 ? -8.376 7.017 12.033 1.00 82.00 88 ARG A O 1
ATOM 727 N N . PRO A 1 89 ? -8.832 5.931 10.113 1.00 83.75 89 PRO A N 1
ATOM 728 C CA . PRO A 1 89 ? -9.725 4.987 10.759 1.00 83.75 89 PRO A CA 1
ATOM 729 C C . PRO A 1 89 ? -8.906 4.094 11.706 1.00 83.75 89 PRO A C 1
ATOM 731 O O . PRO A 1 89 ? -7.786 3.711 11.352 1.00 83.75 89 PRO A O 1
ATOM 734 N N . PRO A 1 90 ? -9.426 3.768 12.901 1.00 86.12 90 PRO A N 1
ATOM 735 C CA . PRO A 1 90 ? -8.773 2.795 13.762 1.00 86.12 90 PRO A CA 1
ATOM 736 C C . PRO A 1 90 ? -8.725 1.431 13.054 1.00 86.12 90 PRO A C 1
ATOM 738 O O . PRO A 1 90 ? -9.653 1.109 12.300 1.00 86.12 90 PRO A O 1
ATOM 741 N N . PRO A 1 91 ? -7.677 0.621 13.282 1.00 89.00 91 PRO A N 1
ATOM 742 C CA . PRO A 1 91 ? -7.657 -0.746 12.789 1.00 89.00 91 PRO A CA 1
ATOM 743 C C . PRO A 1 91 ? -8.795 -1.556 13.420 1.00 89.00 91 PRO A C 1
ATOM 745 O O . PRO A 1 91 ? -9.226 -1.296 14.547 1.00 89.00 91 PRO A O 1
ATOM 748 N N . VAL A 1 92 ? -9.285 -2.548 12.685 1.00 85.44 92 VAL A N 1
ATOM 749 C CA . VAL A 1 92 ? -10.291 -3.498 13.170 1.00 85.44 92 VAL A CA 1
ATOM 750 C C . VAL A 1 92 ? -9.593 -4.810 13.480 1.00 85.44 92 VAL A C 1
ATOM 752 O O . VAL A 1 92 ? -8.829 -5.304 12.661 1.00 85.44 92 VAL A O 1
ATOM 755 N N . THR A 1 93 ? -9.868 -5.405 14.635 1.00 87.75 93 THR A N 1
ATOM 756 C CA . THR A 1 93 ? -9.349 -6.737 14.952 1.00 87.75 93 THR A CA 1
ATOM 757 C C . THR A 1 93 ? -10.239 -7.813 14.333 1.00 87.75 93 THR A C 1
ATOM 759 O O . THR A 1 93 ? -11.427 -7.896 14.650 1.00 87.75 93 THR A O 1
ATOM 762 N N . VAL A 1 94 ? -9.667 -8.657 13.477 1.00 79.94 94 VAL A N 1
ATOM 763 C CA . VAL A 1 94 ? -10.319 -9.825 12.869 1.00 79.94 94 VAL A CA 1
ATOM 764 C C . VAL A 1 94 ? -9.465 -11.045 13.187 1.00 79.94 94 VAL A C 1
ATOM 766 O O . VAL A 1 94 ? -8.271 -11.052 12.916 1.00 79.94 94 VAL A O 1
ATOM 769 N N . ASP A 1 95 ? -10.053 -12.063 13.816 1.00 85.75 95 ASP A N 1
ATOM 770 C CA . ASP A 1 95 ? -9.353 -13.298 14.211 1.00 85.75 95 ASP A CA 1
ATOM 771 C C . ASP A 1 95 ? -8.082 -13.078 15.068 1.00 85.75 95 ASP A C 1
ATOM 773 O O . ASP A 1 95 ? -7.176 -13.906 15.083 1.00 85.75 95 ASP A O 1
ATOM 777 N N . GLY A 1 96 ? -8.018 -11.969 15.814 1.00 86.38 96 GLY A N 1
ATOM 778 C CA . GLY A 1 96 ? -6.864 -11.606 16.647 1.00 86.38 96 GLY A CA 1
ATOM 779 C C . GLY A 1 96 ? -5.763 -10.823 15.921 1.00 86.38 96 GLY A C 1
ATOM 780 O O . GLY A 1 96 ? -4.785 -10.443 16.559 1.00 86.38 96 GLY A O 1
ATOM 781 N N . GLU A 1 97 ? -5.932 -10.533 14.630 1.00 81.56 97 GLU A N 1
ATOM 782 C CA . GLU A 1 97 ? -5.017 -9.717 13.826 1.00 81.56 97 GLU A CA 1
ATOM 783 C C . GLU A 1 97 ? -5.631 -8.342 13.527 1.00 81.56 97 GLU A C 1
ATOM 785 O O . GLU A 1 97 ? -6.845 -8.209 13.363 1.00 81.56 97 GLU A O 1
ATOM 790 N N . GLU A 1 98 ? -4.802 -7.299 13.462 1.00 86.94 98 GLU A N 1
ATOM 791 C CA . GLU A 1 98 ? -5.250 -5.962 13.064 1.00 86.94 98 GLU A CA 1
ATOM 792 C C . GLU A 1 98 ? -5.378 -5.848 11.542 1.00 86.94 98 GLU A C 1
ATOM 794 O O . GLU A 1 98 ? -4.434 -6.107 10.795 1.00 86.94 98 GLU A O 1
ATOM 799 N N . GLU A 1 99 ? -6.534 -5.382 11.082 1.00 90.06 99 GLU A N 1
ATOM 800 C CA . GLU A 1 99 ? -6.808 -5.078 9.685 1.00 90.06 99 GLU A CA 1
ATOM 801 C C . GLU A 1 99 ? -7.046 -3.579 9.486 1.00 90.06 99 GLU A C 1
ATOM 803 O O . GLU A 1 99 ? -7.739 -2.917 10.263 1.00 90.06 99 GLU A O 1
ATOM 808 N N . TYR A 1 100 ? -6.491 -3.046 8.398 1.00 92.19 100 TYR A N 1
ATOM 809 C CA . TYR A 1 100 ? -6.527 -1.625 8.063 1.00 92.19 100 TYR A CA 1
ATOM 810 C C . TYR A 1 100 ? -7.390 -1.388 6.821 1.00 92.19 100 TYR A C 1
ATOM 812 O O . TYR A 1 100 ? -7.394 -2.185 5.877 1.00 92.19 100 TYR A O 1
ATOM 820 N N . GLU A 1 101 ? -8.122 -0.272 6.789 1.00 91.38 101 GLU A N 1
ATOM 821 C CA . GLU A 1 101 ? -8.988 0.038 5.652 1.00 91.38 101 GLU A CA 1
ATOM 822 C C . GLU A 1 101 ? -8.166 0.423 4.408 1.00 91.38 101 GLU A C 1
ATOM 824 O O . GLU A 1 101 ? -7.364 1.364 4.404 1.00 91.38 101 GLU A O 1
ATOM 829 N N . VAL A 1 102 ? -8.410 -0.297 3.312 1.00 94.31 102 VAL A N 1
ATOM 830 C CA . VAL A 1 102 ? -7.791 -0.050 2.007 1.00 94.31 102 VAL A CA 1
ATOM 831 C C . VAL A 1 102 ? -8.619 0.958 1.210 1.00 94.31 102 VAL A C 1
ATOM 833 O O . VAL A 1 102 ? -9.772 0.701 0.864 1.00 94.31 102 VAL A O 1
ATOM 836 N N . GLU A 1 103 ? -8.008 2.078 0.827 1.00 94.56 103 GLU A N 1
ATOM 837 C CA . GLU A 1 103 ? -8.611 3.073 -0.067 1.00 94.56 103 GLU A CA 1
ATOM 838 C C . GLU A 1 103 ? -8.500 2.655 -1.542 1.00 94.56 103 GLU A C 1
ATOM 840 O O . GLU A 1 103 ? -9.432 2.851 -2.329 1.00 94.56 103 GLU A O 1
ATOM 845 N N . GLY A 1 104 ? -7.380 2.044 -1.934 1.00 94.81 104 GLY A N 1
ATOM 846 C CA . GLY A 1 104 ? -7.165 1.624 -3.313 1.00 94.81 104 GLY A CA 1
ATOM 847 C C . GLY A 1 104 ? -5.891 0.819 -3.533 1.00 94.81 104 GLY A C 1
ATOM 848 O O . GLY A 1 104 ? -5.110 0.588 -2.618 1.00 94.81 104 GLY A O 1
ATOM 849 N N . ILE A 1 105 ? -5.688 0.407 -4.782 1.00 97.81 105 ILE A N 1
ATOM 850 C CA . ILE A 1 105 ? -4.437 -0.189 -5.259 1.00 97.81 105 ILE A CA 1
ATOM 851 C C . ILE A 1 105 ? -3.879 0.744 -6.322 1.00 97.81 105 ILE A C 1
ATOM 853 O O . ILE A 1 105 ? -4.590 1.084 -7.276 1.00 97.81 105 ILE A O 1
ATOM 857 N N . THR A 1 106 ? -2.634 1.169 -6.141 1.00 96.88 106 THR A N 1
ATOM 858 C CA . THR A 1 106 ? -1.943 2.068 -7.070 1.00 96.88 106 THR A CA 1
ATOM 859 C C . THR A 1 106 ? -1.143 1.300 -8.104 1.00 96.88 106 THR A C 1
ATOM 861 O O . THR A 1 106 ? -1.102 1.726 -9.257 1.00 96.88 106 THR A O 1
ATOM 864 N N . ASP A 1 107 ? -0.585 0.151 -7.723 1.00 97.31 107 ASP A N 1
ATOM 865 C CA . ASP A 1 107 ? 0.277 -0.640 -8.594 1.00 97.31 107 ASP A CA 1
ATOM 866 C C . ASP A 1 107 ? 0.238 -2.145 -8.280 1.00 97.31 107 ASP A C 1
ATOM 868 O O . ASP A 1 107 ? -0.287 -2.561 -7.242 1.00 97.31 107 ASP A O 1
ATOM 872 N N . ALA A 1 108 ? 0.764 -2.961 -9.192 1.00 96.75 108 ALA A N 1
ATOM 873 C CA . ALA A 1 108 ? 0.870 -4.407 -9.054 1.00 96.75 108 ALA A CA 1
ATOM 874 C C . ALA A 1 108 ? 2.137 -4.937 -9.734 1.00 96.75 108 ALA A C 1
ATOM 876 O O . ALA A 1 108 ? 2.454 -4.562 -10.859 1.00 96.75 108 ALA A O 1
ATOM 877 N N . GLU A 1 109 ? 2.811 -5.871 -9.074 1.00 96.75 109 GLU A N 1
ATOM 878 C CA . GLU A 1 109 ? 4.049 -6.481 -9.552 1.00 96.75 109 GLU A CA 1
ATOM 879 C C . GLU A 1 109 ? 4.056 -7.978 -9.221 1.00 96.75 109 GLU A C 1
ATOM 881 O O . GLU A 1 109 ? 3.569 -8.399 -8.169 1.00 96.75 109 GLU A O 1
ATOM 886 N N . GLU A 1 110 ? 4.621 -8.791 -10.110 1.00 97.12 110 GLU A N 1
ATOM 887 C CA . GLU A 1 110 ? 4.873 -10.207 -9.855 1.00 97.12 110 GLU A CA 1
ATOM 888 C C . GLU A 1 110 ? 6.337 -10.420 -9.451 1.00 97.12 110 GLU A C 1
ATOM 890 O O . GLU A 1 110 ? 7.256 -10.047 -10.177 1.00 97.12 110 GLU A O 1
ATOM 895 N N . ARG A 1 111 ? 6.559 -11.053 -8.295 1.00 96.62 111 ARG A N 1
ATOM 896 C CA . ARG A 1 111 ? 7.885 -11.403 -7.773 1.00 96.62 111 ARG A CA 1
ATOM 897 C C . ARG A 1 111 ? 7.921 -12.900 -7.500 1.00 96.62 111 ARG A C 1
ATOM 899 O O . ARG A 1 111 ? 7.176 -13.392 -6.655 1.00 96.62 111 ARG A O 1
ATOM 906 N N . ASN A 1 112 ? 8.784 -13.632 -8.206 1.00 95.56 112 ASN A N 1
ATOM 907 C CA . ASN A 1 112 ? 8.953 -15.084 -8.044 1.00 95.56 112 ASN A CA 1
ATOM 908 C C . ASN A 1 112 ? 7.625 -15.872 -8.113 1.00 95.56 112 ASN A C 1
ATOM 910 O O . ASN A 1 112 ? 7.364 -16.733 -7.274 1.00 95.56 112 ASN A O 1
ATOM 914 N N . GLY A 1 113 ? 6.756 -15.543 -9.076 1.00 95.81 113 GLY A N 1
ATOM 915 C CA . GLY A 1 113 ? 5.454 -16.204 -9.245 1.00 95.81 113 GLY A CA 1
ATOM 916 C C . GLY A 1 113 ? 4.369 -15.767 -8.252 1.00 95.81 113 GLY A C 1
ATOM 917 O O . GLY A 1 113 ? 3.275 -16.333 -8.248 1.00 95.81 113 GLY A O 1
ATOM 918 N N . LYS A 1 114 ? 4.654 -14.790 -7.380 1.00 95.56 114 LYS A N 1
ATOM 919 C CA . LYS A 1 114 ? 3.705 -14.248 -6.399 1.00 95.56 114 LYS A CA 1
ATOM 920 C C . LYS A 1 114 ? 3.364 -12.800 -6.718 1.00 95.56 114 LYS A C 1
ATOM 922 O O . LYS A 1 114 ? 4.243 -11.999 -7.022 1.00 95.56 114 LYS A O 1
ATOM 927 N N . TRP A 1 115 ? 2.086 -12.458 -6.605 1.00 96.00 115 TRP A N 1
ATOM 928 C CA . TRP A 1 115 ? 1.603 -11.102 -6.851 1.00 96.00 115 TRP A CA 1
ATOM 929 C C . TRP A 1 115 ? 1.679 -10.243 -5.593 1.00 96.00 115 TRP A C 1
ATOM 931 O O . TRP A 1 115 ? 1.146 -10.614 -4.547 1.00 96.00 115 TRP A O 1
ATOM 941 N N . PHE A 1 116 ? 2.280 -9.068 -5.745 1.00 97.00 116 PHE A N 1
ATOM 942 C CA . PHE A 1 116 ? 2.309 -7.995 -4.764 1.00 97.00 116 PHE A CA 1
ATOM 943 C C . PHE A 1 116 ? 1.544 -6.795 -5.315 1.00 97.00 116 PHE A C 1
ATOM 945 O O . PHE A 1 116 ? 1.575 -6.510 -6.513 1.00 97.00 116 PHE A O 1
ATOM 952 N N . PHE A 1 117 ? 0.854 -6.084 -4.434 1.00 96.38 117 PHE A N 1
ATOM 953 C CA . PHE A 1 117 ? 0.040 -4.927 -4.772 1.00 96.38 117 PHE A CA 1
ATOM 954 C C . PHE A 1 117 ? 0.464 -3.745 -3.918 1.00 96.38 117 PHE A C 1
ATOM 956 O O . PHE A 1 117 ? 0.592 -3.873 -2.703 1.00 96.38 117 PHE A O 1
ATOM 963 N N . GLN A 1 118 ? 0.651 -2.587 -4.542 1.00 97.94 118 GLN A N 1
ATOM 964 C CA . GLN A 1 118 ? 0.913 -1.361 -3.808 1.00 97.94 118 GLN A CA 1
ATOM 965 C C . GLN A 1 118 ? -0.413 -0.798 -3.289 1.00 97.94 118 GLN A C 1
ATOM 967 O O . GLN A 1 118 ? -1.278 -0.378 -4.068 1.00 97.94 118 GLN A O 1
ATOM 972 N N . VAL A 1 119 ? -0.588 -0.832 -1.972 1.00 96.56 119 VAL A N 1
ATOM 973 C CA . VAL A 1 119 ? -1.829 -0.488 -1.281 1.00 96.56 119 VAL A CA 1
ATOM 974 C C . VAL A 1 119 ? -1.818 0.982 -0.886 1.00 96.56 119 VAL A C 1
ATOM 976 O O . VAL A 1 119 ? -0.881 1.468 -0.258 1.00 96.56 119 VAL A O 1
ATOM 979 N N . LYS A 1 120 ? -2.892 1.688 -1.242 1.00 95.81 120 LYS A N 1
ATOM 980 C CA . LYS A 1 120 ? -3.214 3.017 -0.727 1.00 95.81 120 LYS A CA 1
ATOM 981 C C . LYS A 1 120 ? -4.114 2.855 0.492 1.00 95.81 120 LYS A C 1
ATOM 983 O O . LYS A 1 120 ? -5.255 2.409 0.354 1.00 95.81 120 LYS A O 1
ATOM 988 N N . TRP A 1 121 ? -3.603 3.218 1.662 1.00 94.44 121 TRP A N 1
ATOM 98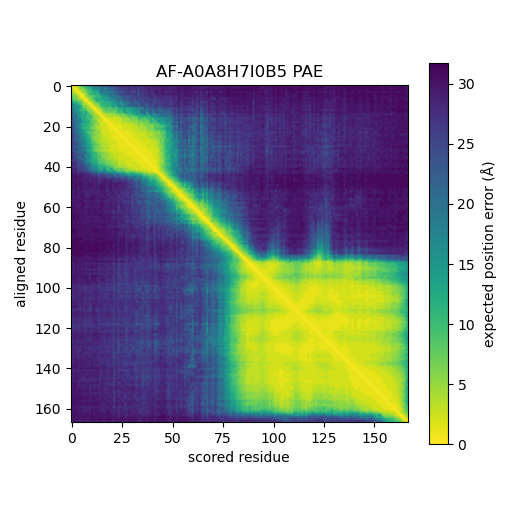9 C CA . TRP A 1 121 ? -4.318 3.112 2.934 1.00 94.44 121 TRP A CA 1
ATOM 990 C C . TRP A 1 121 ? -5.231 4.316 3.176 1.00 94.44 121 TRP A C 1
ATOM 992 O O . TRP A 1 121 ? -4.888 5.457 2.848 1.00 94.44 121 TRP A O 1
ATOM 1002 N N . LYS A 1 122 ? -6.409 4.071 3.752 1.00 87.88 122 LYS A N 1
ATOM 1003 C CA . LYS A 1 122 ? -7.419 5.104 3.997 1.00 87.88 122 LYS A CA 1
ATOM 1004 C C . LYS A 1 122 ? -6.939 6.117 5.035 1.00 87.88 122 LYS A C 1
ATOM 1006 O O . LYS A 1 122 ? -6.674 5.763 6.173 1.00 87.88 122 LYS A O 1
ATOM 1011 N N . GLY A 1 123 ? -6.865 7.393 4.656 1.00 85.25 123 GLY A N 1
ATOM 1012 C CA . GLY A 1 123 ? -6.436 8.468 5.565 1.00 85.25 123 GLY A CA 1
ATOM 1013 C C . GLY A 1 123 ? -4.915 8.615 5.716 1.00 85.25 123 GLY A C 1
ATOM 1014 O O . GLY A 1 123 ? -4.463 9.527 6.411 1.00 85.25 123 GLY A O 1
ATOM 1015 N N . TYR A 1 124 ? -4.134 7.787 5.023 1.00 85.19 124 TYR A N 1
ATOM 1016 C CA . TYR A 1 124 ? -2.674 7.859 4.981 1.00 85.19 124 TYR A CA 1
ATOM 1017 C C . TYR A 1 124 ? -2.209 8.583 3.715 1.00 85.19 124 TYR A C 1
ATOM 1019 O O . TYR A 1 124 ? -2.918 8.616 2.703 1.00 85.19 124 TYR A O 1
ATOM 1027 N N . GLY A 1 125 ? -1.017 9.175 3.749 1.00 85.88 125 GLY A N 1
ATOM 1028 C CA . GLY A 1 125 ? -0.397 9.795 2.578 1.00 85.88 125 GLY A CA 1
ATOM 1029 C C . GLY A 1 125 ? 0.031 8.763 1.527 1.00 85.88 125 GLY A C 1
ATOM 1030 O O . GLY A 1 125 ? -0.055 7.560 1.751 1.00 85.88 125 GLY A O 1
ATOM 1031 N N . SER A 1 126 ? 0.397 9.192 0.314 1.00 86.69 126 SER A N 1
ATOM 1032 C CA . SER A 1 126 ? 0.900 8.254 -0.717 1.00 86.69 126 SER A CA 1
ATOM 1033 C C . SER A 1 126 ? 2.293 7.716 -0.390 1.00 86.69 126 SER A C 1
ATOM 1035 O O . SER A 1 126 ? 2.682 6.656 -0.867 1.00 86.69 126 SER A O 1
ATOM 1037 N N . GLU A 1 127 ? 3.036 8.459 0.422 1.00 88.56 127 GLU A N 1
ATOM 1038 C CA . GLU A 1 127 ? 4.331 8.099 0.986 1.00 88.56 127 GLU A CA 1
ATOM 1039 C C . GLU A 1 127 ? 4.252 6.931 1.977 1.00 88.56 127 GLU A C 1
ATOM 1041 O O . GLU A 1 127 ? 5.257 6.271 2.214 1.00 88.56 127 GLU A O 1
ATOM 1046 N N . GLU A 1 128 ? 3.063 6.651 2.516 1.00 89.81 128 GLU A N 1
ATOM 1047 C CA . GLU A 1 128 ? 2.794 5.536 3.432 1.00 89.81 128 GLU A CA 1
ATOM 1048 C C . GLU A 1 128 ? 2.258 4.293 2.694 1.00 89.81 128 GLU A C 1
ATOM 1050 O O . GLU A 1 128 ? 1.877 3.312 3.328 1.00 89.81 128 GLU A O 1
ATOM 1055 N N . ASN A 1 129 ? 2.203 4.306 1.358 1.00 91.69 129 ASN A N 1
ATOM 1056 C CA . ASN A 1 129 ? 1.778 3.139 0.588 1.00 91.69 129 ASN A CA 1
ATOM 1057 C C . ASN A 1 129 ? 2.783 1.986 0.738 1.00 91.69 129 ASN A C 1
ATOM 1059 O O . ASN A 1 129 ? 3.988 2.174 0.559 1.00 91.69 129 ASN A O 1
ATOM 1063 N N . THR A 1 130 ? 2.286 0.771 0.963 1.00 96.38 130 THR A N 1
ATOM 1064 C CA . THR A 1 130 ? 3.115 -0.435 1.138 1.00 96.38 130 THR A CA 1
ATOM 1065 C C . THR A 1 130 ? 2.831 -1.478 0.062 1.00 96.38 130 THR A C 1
ATOM 1067 O O . THR A 1 130 ? 1.791 -1.447 -0.596 1.00 96.38 130 THR A O 1
ATOM 1070 N N . TRP A 1 131 ? 3.783 -2.388 -0.162 1.00 97.50 131 TRP A N 1
ATOM 1071 C CA . TRP A 1 131 ? 3.620 -3.524 -1.070 1.00 97.50 131 TRP A CA 1
ATOM 1072 C C . TRP A 1 131 ? 3.144 -4.744 -0.291 1.00 97.50 131 TRP A C 1
ATOM 1074 O O . TRP A 1 131 ? 3.933 -5.373 0.408 1.00 97.50 131 TRP A O 1
ATOM 1084 N N . GLU A 1 132 ? 1.878 -5.101 -0.468 1.00 95.69 132 GLU A N 1
ATOM 1085 C CA . GLU A 1 132 ? 1.255 -6.223 0.225 1.00 95.69 132 GLU A CA 1
ATOM 1086 C C . GLU A 1 132 ? 1.109 -7.434 -0.704 1.00 95.69 132 GLU A C 1
ATOM 1088 O O . GLU A 1 132 ? 0.729 -7.276 -1.872 1.00 95.69 132 GLU A O 1
ATOM 1093 N N . PRO A 1 133 ? 1.385 -8.656 -0.224 1.00 95.94 133 PRO A N 1
ATOM 1094 C CA . PRO A 1 133 ? 1.116 -9.870 -0.981 1.00 95.94 133 PRO A CA 1
ATOM 1095 C C . PRO A 1 133 ? -0.396 -10.056 -1.197 1.00 95.94 133 PRO A C 1
ATOM 1097 O O . PRO A 1 133 ? -1.225 -9.565 -0.425 1.00 95.94 133 PRO A O 1
ATOM 1100 N N . GLN A 1 134 ? -0.783 -10.777 -2.254 1.00 93.56 134 GLN A N 1
ATOM 1101 C CA . GLN A 1 134 ? -2.197 -11.005 -2.585 1.00 93.56 134 GLN A CA 1
ATOM 1102 C C . GLN A 1 134 ? -2.993 -11.615 -1.416 1.00 93.56 134 GLN A C 1
ATOM 1104 O O . GLN A 1 134 ? -4.179 -11.323 -1.256 1.00 93.56 134 GLN A O 1
ATOM 1109 N N . GLU A 1 135 ? -2.344 -12.454 -0.615 1.00 92.81 135 GLU A N 1
ATOM 1110 C CA . GLU A 1 135 ? -2.896 -13.128 0.556 1.00 92.81 135 GLU A CA 1
ATOM 1111 C C . GLU A 1 135 ? -3.385 -12.133 1.626 1.00 92.81 135 GLU A C 1
ATOM 1113 O O . GLU A 1 135 ? -4.453 -12.345 2.204 1.00 92.81 135 GLU A O 1
ATOM 1118 N N . ASN A 1 136 ? -2.695 -10.998 1.803 1.00 92.81 136 ASN A N 1
ATOM 1119 C CA . ASN A 1 136 ? -3.074 -9.946 2.760 1.00 92.81 136 ASN A CA 1
ATOM 1120 C C . ASN A 1 136 ? -4.338 -9.186 2.325 1.00 92.81 136 ASN A C 1
ATOM 1122 O O . ASN A 1 136 ? -5.024 -8.570 3.134 1.00 92.81 136 ASN A O 1
ATOM 1126 N N . LEU A 1 137 ? -4.710 -9.258 1.043 1.00 92.62 137 LEU A N 1
ATOM 1127 C CA . LEU A 1 137 ? -5.871 -8.561 0.485 1.00 92.62 137 LEU A CA 1
ATOM 1128 C C . LEU A 1 137 ? -7.142 -9.427 0.458 1.00 92.62 137 LEU A C 1
ATOM 1130 O O . LEU A 1 137 ? -8.096 -9.112 -0.269 1.00 92.62 137 LEU A O 1
ATOM 1134 N N . LYS A 1 138 ? -7.192 -10.495 1.269 1.00 91.62 138 LYS A N 1
ATOM 1135 C CA . LYS A 1 138 ? -8.332 -11.426 1.384 1.00 91.62 138 LYS A CA 1
ATOM 1136 C C . LYS A 1 138 ? -9.674 -10.715 1.609 1.00 91.62 138 LYS A C 1
ATOM 1138 O O . LYS A 1 138 ? -10.673 -11.111 1.003 1.00 91.62 138 LYS A O 1
ATOM 1143 N N . ASN A 1 139 ? -9.683 -9.620 2.372 1.00 89.94 139 ASN A N 1
ATOM 1144 C CA . ASN A 1 139 ? -10.887 -8.845 2.702 1.00 89.94 139 ASN A CA 1
ATOM 1145 C C . ASN A 1 139 ? -11.130 -7.645 1.763 1.00 89.94 139 ASN A C 1
ATOM 1147 O O . ASN A 1 139 ? -12.231 -7.098 1.706 1.00 89.94 139 ASN A O 1
ATOM 1151 N N . ALA A 1 140 ? -10.173 -7.319 0.888 1.00 92.81 140 ALA A N 1
ATOM 1152 C CA . ALA A 1 140 ? -10.245 -6.210 -0.068 1.00 92.81 140 ALA A CA 1
ATOM 1153 C C . ALA A 1 140 ? -10.709 -6.631 -1.485 1.00 92.81 140 ALA A C 1
ATOM 1155 O O . ALA A 1 140 ? -10.395 -5.980 -2.490 1.00 92.81 140 ALA A O 1
ATOM 1156 N N . LYS A 1 141 ? -11.504 -7.708 -1.608 1.00 93.19 141 LYS A N 1
ATOM 1157 C CA . LYS A 1 141 ? -11.907 -8.318 -2.903 1.00 93.19 141 LYS A CA 1
ATOM 1158 C C . LYS A 1 141 ? -12.527 -7.326 -3.894 1.00 93.19 141 LYS A C 1
ATOM 1160 O O . LYS A 1 141 ? -12.285 -7.413 -5.100 1.00 93.19 141 LYS A O 1
ATOM 1165 N N . LYS A 1 142 ? -13.336 -6.378 -3.405 1.00 94.19 142 LYS A N 1
ATOM 1166 C CA . LYS A 1 142 ? -13.982 -5.350 -4.243 1.00 94.19 142 LYS A CA 1
ATOM 1167 C C . LYS A 1 142 ? -12.949 -4.412 -4.880 1.00 94.19 142 LYS A C 1
ATOM 1169 O O . LYS A 1 142 ? -13.042 -4.144 -6.080 1.00 94.19 142 LYS A O 1
ATOM 1174 N N . ILE A 1 143 ? -11.956 -3.967 -4.106 1.00 94.94 143 ILE A N 1
ATOM 1175 C CA . ILE A 1 143 ? -10.872 -3.091 -4.572 1.00 94.94 143 ILE A CA 1
ATOM 1176 C C . ILE A 1 143 ? -10.002 -3.824 -5.597 1.00 94.94 143 ILE A C 1
ATOM 1178 O O . ILE A 1 143 ? -9.791 -3.310 -6.696 1.00 94.94 143 ILE A O 1
ATOM 1182 N N . LEU A 1 144 ? -9.611 -5.069 -5.305 1.00 93.69 144 LEU A N 1
ATOM 1183 C CA . LEU A 1 144 ? -8.863 -5.916 -6.240 1.00 93.69 144 LEU A CA 1
ATOM 1184 C C . LEU A 1 144 ? -9.596 -6.104 -7.572 1.00 93.69 144 LEU A C 1
ATOM 1186 O O . LEU A 1 144 ? -9.011 -5.938 -8.644 1.00 93.69 144 LEU A O 1
ATOM 1190 N N . LYS A 1 145 ? -10.897 -6.423 -7.531 1.00 94.88 145 LYS A N 1
ATOM 1191 C CA . LYS A 1 145 ? -11.710 -6.602 -8.743 1.00 94.88 145 LYS A CA 1
ATOM 1192 C C . LYS A 1 145 ? -11.772 -5.321 -9.575 1.00 94.88 145 LYS A C 1
ATOM 1194 O O . LYS A 1 145 ? -11.675 -5.389 -10.802 1.00 94.88 145 LYS A O 1
ATOM 1199 N N . LYS A 1 146 ? -11.926 -4.165 -8.921 1.00 95.88 146 LYS A N 1
ATOM 1200 C CA . LYS A 1 146 ? -11.925 -2.854 -9.582 1.00 95.88 146 LYS A CA 1
ATOM 1201 C C . LYS A 1 146 ? -10.585 -2.599 -10.273 1.00 95.88 146 LYS A C 1
ATOM 1203 O O . LYS A 1 146 ? -10.580 -2.334 -11.471 1.00 95.88 146 LYS A O 1
ATOM 1208 N N . TYR A 1 147 ? -9.473 -2.762 -9.559 1.00 95.25 147 TYR A N 1
ATOM 1209 C CA . TYR A 1 147 ? -8.129 -2.572 -10.106 1.00 95.25 147 TYR A CA 1
ATOM 1210 C C . TYR A 1 147 ? -7.869 -3.478 -11.322 1.00 95.25 147 TYR A C 1
ATOM 1212 O O . TYR A 1 147 ? -7.557 -2.987 -12.408 1.00 95.25 147 TYR A O 1
ATOM 1220 N N . LYS A 1 148 ? -8.117 -4.791 -11.192 1.00 93.75 148 LYS A N 1
ATOM 1221 C CA . LYS A 1 148 ? -7.929 -5.769 -12.283 1.00 93.75 148 LYS A CA 1
ATOM 1222 C C . LYS A 1 148 ? -8.772 -5.429 -13.521 1.00 93.75 148 LYS A C 1
ATOM 1224 O O . LYS A 1 148 ? -8.296 -5.555 -14.650 1.00 93.75 148 LYS A O 1
ATOM 1229 N N . LYS A 1 149 ? -10.014 -4.961 -13.333 1.00 96.56 149 LYS A N 1
ATOM 1230 C CA . LYS A 1 149 ? -10.888 -4.524 -14.437 1.00 96.56 149 LYS A CA 1
ATOM 1231 C C . LYS A 1 149 ? -10.304 -3.323 -15.181 1.00 96.56 149 LYS A C 1
ATOM 1233 O O . LYS A 1 149 ? -10.310 -3.322 -16.412 1.00 96.56 149 LYS A O 1
ATOM 1238 N N . GLU A 1 150 ? -9.810 -2.321 -14.460 1.00 95.06 150 GLU A N 1
ATOM 1239 C CA . GLU A 1 150 ? -9.222 -1.129 -15.075 1.00 95.06 150 GLU A CA 1
ATOM 1240 C C . GLU A 1 150 ? -7.905 -1.445 -15.794 1.00 95.06 150 GLU A C 1
ATOM 1242 O O . GLU A 1 150 ? -7.715 -0.998 -16.925 1.00 95.06 150 GLU A O 1
ATOM 1247 N N . MET A 1 151 ? -7.049 -2.305 -15.231 1.00 93.31 151 MET A N 1
ATOM 1248 C CA . MET A 1 151 ? -5.832 -2.757 -15.919 1.00 93.31 151 MET A CA 1
ATOM 1249 C C . MET A 1 151 ? -6.145 -3.532 -17.202 1.00 93.31 151 MET A C 1
ATOM 1251 O O . MET A 1 151 ? -5.554 -3.257 -18.246 1.00 93.31 151 MET A O 1
ATOM 1255 N N . LYS A 1 152 ? -7.146 -4.423 -17.183 1.00 94.88 152 LYS A N 1
ATOM 1256 C CA . LYS A 1 152 ? -7.586 -5.142 -18.391 1.00 94.88 152 LYS A CA 1
ATOM 1257 C C . LYS A 1 152 ? -8.075 -4.191 -19.486 1.00 94.88 152 LYS A C 1
ATOM 1259 O O . LYS A 1 152 ? -7.763 -4.394 -20.658 1.00 94.88 152 LYS A O 1
ATOM 1264 N N . LYS A 1 153 ? -8.835 -3.151 -19.126 1.00 95.31 153 LYS A N 1
ATOM 1265 C CA . LYS A 1 153 ? -9.283 -2.128 -20.085 1.00 95.31 153 LYS A CA 1
ATOM 1266 C C . LYS A 1 153 ? -8.105 -1.357 -20.678 1.00 95.31 153 LYS A C 1
ATOM 1268 O O . LYS A 1 153 ? -8.071 -1.187 -21.894 1.00 95.31 153 LYS A O 1
ATOM 1273 N N . LYS A 1 154 ? -7.146 -0.927 -19.849 1.00 93.38 154 LYS A N 1
ATOM 1274 C CA . LYS A 1 154 ? -5.933 -0.228 -20.305 1.00 93.38 154 LYS A CA 1
ATOM 1275 C C . LYS A 1 154 ? -5.118 -1.093 -21.268 1.00 93.38 154 LYS A C 1
ATOM 1277 O O . LYS A 1 154 ? -4.795 -0.633 -22.358 1.00 93.38 154 LYS A O 1
ATOM 1282 N N . ALA A 1 155 ? -4.880 -2.357 -20.917 1.00 91.94 155 ALA A N 1
ATOM 1283 C CA . ALA A 1 155 ? -4.171 -3.308 -21.772 1.00 91.94 155 ALA A CA 1
ATOM 1284 C C . ALA A 1 155 ? -4.893 -3.534 -23.111 1.00 91.94 155 ALA A C 1
ATOM 1286 O O . ALA A 1 155 ? -4.267 -3.518 -24.168 1.00 91.94 155 ALA A O 1
ATOM 1287 N N . LEU A 1 156 ? -6.225 -3.675 -23.091 1.00 92.50 156 LEU A N 1
ATOM 1288 C CA . LEU A 1 156 ? -7.017 -3.804 -24.315 1.00 92.50 156 LEU A CA 1
ATOM 1289 C C . LEU A 1 156 ? -6.954 -2.536 -25.179 1.00 92.50 156 LEU A C 1
ATOM 1291 O O . LEU A 1 156 ? -6.871 -2.639 -26.401 1.00 92.50 156 LEU A O 1
ATOM 1295 N N . GLY A 1 157 ? -6.998 -1.355 -24.559 1.00 93.12 157 GLY A N 1
ATOM 1296 C CA . GLY A 1 157 ? -6.839 -0.073 -25.245 1.00 93.12 157 GLY A CA 1
ATOM 1297 C C . GLY A 1 157 ? -5.476 0.042 -25.927 1.00 93.12 157 GLY A C 1
ATOM 1298 O O . GLY A 1 157 ? -5.416 0.311 -27.125 1.00 93.12 157 GLY A O 1
ATOM 1299 N N . ALA A 1 158 ? -4.398 -0.265 -25.203 1.00 91.19 158 ALA A N 1
ATOM 1300 C CA . ALA A 1 158 ? -3.039 -0.275 -25.740 1.00 91.19 158 ALA A CA 1
ATOM 1301 C C . ALA A 1 158 ? -2.888 -1.269 -26.908 1.00 91.19 158 ALA A C 1
ATOM 1303 O O . ALA A 1 158 ? -2.401 -0.908 -27.976 1.00 91.19 158 ALA A O 1
ATOM 1304 N N . ALA A 1 159 ? -3.400 -2.495 -26.760 1.00 90.62 159 ALA A N 1
ATOM 1305 C CA . ALA A 1 159 ? -3.353 -3.511 -27.813 1.00 90.62 159 ALA A CA 1
ATOM 1306 C C . ALA A 1 159 ? -4.174 -3.148 -29.067 1.00 90.62 159 ALA A C 1
ATOM 1308 O O . ALA A 1 159 ? -3.916 -3.676 -30.151 1.00 90.62 159 ALA A O 1
ATOM 1309 N N . LYS A 1 160 ? -5.200 -2.296 -28.939 1.00 89.12 160 LYS A N 1
ATOM 1310 C CA . LYS A 1 160 ? -5.938 -1.746 -30.086 1.00 89.12 160 LYS A CA 1
ATOM 1311 C C . LYS A 1 160 ? -5.150 -0.631 -30.771 1.00 89.12 160 LYS A C 1
ATOM 1313 O O . LYS A 1 160 ? -5.060 -0.649 -31.992 1.00 89.12 160 LYS A O 1
ATOM 1318 N N . ALA A 1 161 ? -4.543 0.276 -30.003 1.00 86.19 161 ALA A N 1
ATOM 1319 C CA . ALA A 1 161 ? -3.711 1.353 -30.542 1.00 86.19 161 ALA A CA 1
ATOM 1320 C C . ALA A 1 161 ? -2.521 0.811 -31.353 1.00 86.19 161 ALA A C 1
ATOM 1322 O O . ALA A 1 161 ? -2.273 1.279 -32.458 1.00 86.19 161 ALA A O 1
ATOM 1323 N N . LEU A 1 162 ? -1.858 -0.243 -30.861 1.00 84.88 162 LEU A N 1
ATOM 1324 C CA . LEU A 1 162 ? -0.754 -0.894 -31.577 1.00 84.88 162 LEU A CA 1
ATOM 1325 C C . LEU A 1 162 ? -1.190 -1.561 -32.892 1.00 84.88 162 LEU A C 1
ATOM 1327 O O . LEU A 1 162 ? -0.422 -1.586 -33.844 1.00 84.88 162 LEU A O 1
ATOM 1331 N N . ARG A 1 163 ? -2.420 -2.089 -32.968 1.00 78.50 163 ARG A N 1
ATOM 1332 C CA . ARG A 1 163 ? -2.952 -2.723 -34.190 1.00 78.50 163 ARG A CA 1
ATOM 1333 C C . ARG A 1 163 ? -3.510 -1.728 -35.210 1.00 78.50 163 ARG A C 1
ATOM 1335 O O . ARG A 1 163 ? -3.566 -2.060 -36.384 1.00 78.50 163 ARG A O 1
ATOM 1342 N N . GLY A 1 164 ? -3.935 -0.543 -34.772 1.00 68.56 164 GLY A N 1
ATOM 1343 C CA . GLY A 1 164 ? -4.494 0.501 -35.640 1.00 68.56 164 GLY A CA 1
ATOM 1344 C C . GLY A 1 164 ? -3.465 1.458 -36.252 1.00 68.56 164 GLY A C 1
ATOM 1345 O O . GLY A 1 164 ? -3.843 2.265 -37.089 1.00 68.56 164 GLY A O 1
ATOM 1346 N N . GLY A 1 165 ? -2.193 1.389 -35.840 1.00 58.19 165 GLY A N 1
ATOM 1347 C CA . GLY A 1 165 ? -1.104 2.242 -36.341 1.00 58.19 165 GLY A CA 1
ATOM 1348 C C . GLY A 1 165 ? -0.368 1.712 -37.579 1.00 58.19 165 GLY A C 1
ATOM 1349 O O . GLY A 1 165 ? 0.663 2.265 -37.942 1.00 58.19 165 GLY A O 1
ATOM 1350 N N . VAL A 1 166 ? -0.861 0.635 -38.199 1.00 53.69 166 VAL A N 1
ATOM 1351 C CA . VAL A 1 166 ? -0.359 0.103 -39.476 1.00 53.69 166 VAL A CA 1
ATOM 1352 C C . VAL A 1 166 ? -1.442 0.321 -40.532 1.00 53.69 166 VAL A C 1
ATOM 1354 O O . VAL A 1 166 ? -2.180 -0.607 -40.851 1.00 53.69 166 VAL A O 1
ATOM 1357 N N . LEU A 1 167 ? -1.591 1.557 -41.010 1.00 45.38 167 LEU A N 1
ATOM 1358 C CA . LEU A 1 167 ? -2.326 1.912 -42.230 1.00 45.38 167 LEU A CA 1
ATOM 1359 C C . LEU A 1 167 ? -1.638 3.100 -42.900 1.00 45.38 167 LEU A C 1
ATOM 1361 O O . LEU A 1 167 ? -1.288 4.050 -42.164 1.00 45.38 167 LEU A O 1
#

Nearest PDB structures (foldseek):
  3qo2-assembly1_A  TM=9.547E-01  e=7.172E-05  Homo sapiens
  4quf-assembly2_D  TM=9.621E-01  e=3.277E-04  Drosophila melanogaster
  1pfb-assembly1_A  TM=9.622E-01  e=1.163E-03  Drosophila melanogaster
  3h91-assembly1_A  TM=8.998E-01  e=9.615E-04  Homo sapiens
  3gv6-assembly1_A  TM=8.982E-01  e=1.811E-03  Homo sapiens

Organism: NCBI:txid456999

Sequence (167 aa):
MGTHLNPVKRTNDVLEADNLAQTMEAQWKEVELALWQSKQRMMARDTESPTEFEIGEEAWLDAKNVNLKTLRLLSKVKRDKKRNFENRPPPVTVDGEEEYEVEGITDAEERNGKWFFQVKWKGYGSEENTWEPQENLKNAKKILKKYKKEMKKKALGAAKALRGGVL